Protein AF-A0A959Q935-F1 (afdb_monomer_lite)

Structure (mmCIF, N/CA/C/O backbone):
data_AF-A0A959Q935-F1
#
_entry.id   AF-A0A959Q935-F1
#
loop_
_atom_site.group_PDB
_atom_site.id
_atom_site.type_symbol
_atom_site.label_atom_id
_atom_site.label_alt_id
_atom_site.label_comp_id
_atom_site.label_asym_id
_atom_site.label_entity_id
_atom_site.label_seq_id
_atom_site.pdbx_PDB_ins_code
_atom_site.Cartn_x
_atom_site.Cartn_y
_atom_site.Cartn_z
_atom_site.occupancy
_atom_site.B_iso_or_equiv
_atom_site.auth_seq_id
_atom_site.auth_comp_id
_atom_site.auth_asym_id
_atom_site.auth_atom_id
_atom_site.pdbx_PDB_model_num
ATOM 1 N N . MET A 1 1 ? -13.113 -33.993 11.755 1.00 45.62 1 MET A N 1
ATOM 2 C CA . MET A 1 1 ? -12.001 -33.069 11.445 1.00 45.62 1 MET A CA 1
ATOM 3 C C . MET A 1 1 ? -11.464 -32.540 12.771 1.00 45.62 1 MET A C 1
ATOM 5 O O . MET A 1 1 ? -12.228 -31.947 13.521 1.00 45.62 1 MET A O 1
ATOM 9 N N . TRP A 1 2 ? -10.234 -32.900 13.146 1.00 47.00 2 TRP A N 1
ATOM 10 C CA . TRP A 1 2 ? -9.658 -32.574 14.458 1.00 47.00 2 TRP A CA 1
ATOM 11 C C . TRP A 1 2 ? -9.030 -31.175 14.434 1.00 47.00 2 TRP A C 1
ATOM 13 O O . TRP A 1 2 ? -8.106 -30.938 13.663 1.00 47.00 2 TRP A O 1
ATOM 23 N N . THR A 1 3 ? -9.496 -30.268 15.295 1.00 72.19 3 THR A N 1
ATOM 24 C CA . THR A 1 3 ? -8.926 -28.917 15.443 1.00 72.19 3 THR A CA 1
ATOM 25 C C . THR A 1 3 ? -8.313 -28.768 16.832 1.00 72.19 3 THR A C 1
ATOM 27 O O . THR A 1 3 ? -8.898 -29.226 17.813 1.00 72.19 3 THR A O 1
ATOM 30 N N . ARG A 1 4 ? -7.158 -28.091 16.933 1.00 70.50 4 ARG A N 1
ATOM 31 C CA . ARG A 1 4 ? -6.356 -27.909 18.167 1.00 70.50 4 ARG A CA 1
ATOM 32 C C . ARG A 1 4 ? -7.156 -27.524 19.424 1.00 70.50 4 ARG A C 1
ATOM 34 O O . ARG A 1 4 ? -6.797 -27.940 20.519 1.00 70.50 4 ARG A O 1
ATOM 41 N N . ARG A 1 5 ? -8.258 -26.781 19.278 1.00 69.38 5 ARG A N 1
ATOM 42 C CA . ARG A 1 5 ? -9.140 -26.376 20.390 1.00 69.38 5 ARG A CA 1
ATOM 43 C C . ARG A 1 5 ? -9.892 -27.551 21.037 1.00 69.38 5 ARG A C 1
ATOM 45 O O . ARG A 1 5 ? -10.106 -27.537 22.241 1.00 69.38 5 ARG A O 1
ATOM 52 N N . ASN A 1 6 ? -10.210 -28.593 20.270 1.00 66.00 6 ASN A N 1
ATOM 53 C CA . ASN A 1 6 ? -10.931 -29.779 20.754 1.00 66.00 6 ASN A CA 1
ATOM 54 C C . ASN A 1 6 ? -10.017 -30.824 21.418 1.00 66.00 6 ASN A C 1
ATOM 56 O O . ASN A 1 6 ? -10.511 -31.791 21.993 1.00 66.00 6 ASN A O 1
ATOM 60 N N . PHE A 1 7 ? -8.695 -30.652 21.320 1.00 68.81 7 PHE A N 1
ATOM 61 C CA . PHE A 1 7 ? -7.706 -31.545 21.927 1.00 68.81 7 PHE A CA 1
ATOM 62 C C . PHE A 1 7 ? -7.451 -31.187 23.398 1.00 68.81 7 PHE A C 1
ATOM 64 O O . PHE A 1 7 ? -7.478 -32.060 24.259 1.00 68.81 7 PHE A O 1
ATOM 71 N N . LEU A 1 8 ? -7.286 -29.894 23.701 1.00 66.38 8 LEU A N 1
ATOM 72 C CA . LEU A 1 8 ? -7.013 -29.425 25.065 1.00 66.38 8 LEU A CA 1
ATOM 73 C C . LEU A 1 8 ? -8.228 -29.548 25.996 1.00 66.38 8 LEU A C 1
ATOM 75 O O . LEU A 1 8 ? -8.064 -29.835 27.177 1.00 66.38 8 LEU A O 1
ATOM 79 N N . SER A 1 9 ? -9.450 -29.413 25.472 1.00 58.31 9 SER A N 1
ATOM 80 C CA . SER A 1 9 ? -10.678 -29.554 26.267 1.00 58.31 9 SER A CA 1
ATOM 81 C C . SER A 1 9 ? -10.974 -30.993 26.708 1.00 58.31 9 SER A C 1
ATOM 83 O O . SER A 1 9 ? -11.808 -31.201 27.585 1.00 58.31 9 SER A O 1
ATOM 85 N N . ARG A 1 10 ? -10.292 -31.994 26.134 1.00 55.88 10 ARG A N 1
ATOM 86 C CA . ARG A 1 10 ? -10.495 -33.420 26.441 1.00 55.88 10 ARG A CA 1
ATOM 87 C C . ARG A 1 10 ? -9.472 -34.012 27.415 1.00 55.88 10 ARG A C 1
ATOM 89 O O . ARG A 1 10 ? -9.630 -35.164 27.799 1.00 55.88 10 ARG A O 1
ATOM 96 N N . LEU A 1 11 ? -8.468 -33.245 27.846 1.00 58.97 11 LEU A N 1
ATOM 97 C CA . LEU A 1 11 ? -7.421 -33.711 28.769 1.00 58.97 11 LEU A CA 1
ATOM 98 C C . LEU A 1 11 ? -7.814 -33.668 30.263 1.00 58.97 11 LEU A C 1
ATOM 100 O O . LEU A 1 11 ? -7.015 -34.084 31.094 1.00 58.97 11 LEU A O 1
ATOM 104 N N . LEU A 1 12 ? -9.013 -33.187 30.625 1.00 54.75 12 LEU A N 1
ATOM 105 C CA . LEU A 1 12 ? -9.353 -32.850 32.021 1.00 54.75 12 LEU A CA 1
ATOM 106 C C . LEU A 1 12 ? -10.367 -33.720 32.804 1.00 54.75 12 LEU A C 1
ATOM 108 O O . LEU A 1 12 ? -10.601 -33.381 33.961 1.00 54.75 12 LEU A O 1
ATOM 112 N N . PRO A 1 13 ? -10.913 -34.858 32.331 1.00 49.53 13 PRO A N 1
ATOM 113 C CA . PRO A 1 13 ? -11.604 -35.777 33.240 1.00 49.53 13 PRO A CA 1
ATOM 114 C C . PRO A 1 13 ? -10.926 -37.150 33.233 1.00 49.53 13 PRO A C 1
ATOM 116 O O . PRO A 1 13 ? -11.338 -38.048 32.501 1.00 49.53 13 PRO A O 1
ATOM 119 N N . GLY A 1 14 ? -9.858 -37.322 34.018 1.00 52.62 14 GLY A N 1
ATOM 120 C CA . GLY A 1 14 ? -9.110 -38.580 33.978 1.00 52.62 14 GLY A CA 1
ATOM 121 C C . GLY A 1 14 ? -8.062 -38.832 35.057 1.00 52.62 14 GLY A C 1
ATOM 122 O O . GLY A 1 14 ? -7.083 -39.485 34.735 1.00 52.62 14 GLY A O 1
ATOM 123 N N . VAL A 1 15 ? -8.228 -38.368 36.304 1.00 49.03 15 VAL A N 1
ATOM 124 C CA . VAL A 1 15 ? -7.530 -38.960 37.468 1.00 49.03 15 VAL A CA 1
ATOM 125 C C . VAL A 1 15 ? -8.419 -38.837 38.712 1.00 49.03 15 VAL A C 1
ATOM 127 O O . VAL A 1 15 ? -8.389 -37.841 39.425 1.00 49.03 15 VAL A O 1
ATOM 130 N N . THR A 1 16 ? -9.221 -39.862 38.988 1.00 47.12 16 THR A N 1
ATOM 131 C CA . THR A 1 16 ? -9.750 -40.129 40.332 1.00 47.12 16 THR A CA 1
ATOM 132 C C . THR A 1 16 ? -9.066 -41.388 40.842 1.00 47.12 16 THR A C 1
ATOM 134 O O . THR A 1 16 ? -9.457 -42.476 40.435 1.00 47.12 16 THR A O 1
ATOM 137 N N . LEU A 1 17 ? -8.044 -41.255 41.693 1.00 42.34 17 LEU A N 1
ATOM 138 C CA . LEU A 1 17 ? -7.664 -42.268 42.683 1.00 42.34 17 LEU A CA 1
ATOM 139 C C . LEU A 1 17 ? -6.628 -41.686 43.665 1.00 42.34 17 LEU A C 1
ATOM 141 O O . LEU A 1 17 ? -5.563 -41.249 43.244 1.00 42.34 17 LEU A O 1
ATOM 145 N N . GLY A 1 18 ? -6.918 -41.771 44.967 1.00 36.16 18 GLY A N 1
ATOM 146 C CA . GLY A 1 18 ? -5.888 -41.898 46.006 1.00 36.16 18 GLY A CA 1
ATOM 147 C C . GLY A 1 18 ? -5.539 -40.640 46.803 1.00 36.16 18 GLY A C 1
ATOM 148 O O . GLY A 1 18 ? -4.879 -39.730 46.319 1.00 36.16 18 GLY A O 1
ATOM 149 N N . ALA A 1 19 ? -5.941 -40.641 48.072 1.00 43.59 19 ALA A N 1
ATOM 150 C CA . ALA A 1 19 ? -5.510 -39.704 49.098 1.00 43.59 19 ALA A CA 1
ATOM 151 C C . ALA A 1 19 ? -4.026 -39.873 49.491 1.00 43.59 19 ALA A C 1
ATOM 153 O O . ALA A 1 19 ? -3.496 -40.980 49.435 1.00 43.59 19 ALA A O 1
ATOM 154 N N . ALA A 1 20 ? -3.463 -38.775 50.017 1.00 38.91 20 ALA A N 1
ATOM 155 C CA . ALA A 1 20 ? -2.457 -38.663 51.088 1.00 38.91 20 ALA A CA 1
ATOM 156 C C . ALA A 1 20 ? -1.158 -37.916 50.720 1.00 38.91 20 ALA A C 1
ATOM 158 O O . ALA A 1 20 ? -0.369 -38.355 49.896 1.00 38.91 20 ALA A O 1
ATOM 159 N N . ALA A 1 21 ? -0.969 -36.806 51.449 1.00 44.06 21 ALA A N 1
ATOM 160 C CA . ALA A 1 21 ? 0.274 -36.175 51.899 1.00 44.06 21 ALA A CA 1
ATOM 161 C C . ALA A 1 21 ? 1.436 -35.996 50.902 1.00 44.06 21 ALA A C 1
ATOM 163 O O . ALA A 1 21 ? 2.112 -36.944 50.528 1.00 44.06 21 ALA A O 1
ATOM 164 N N . SER A 1 22 ? 1.818 -34.740 50.656 1.00 34.81 22 SER A N 1
ATOM 165 C CA . SER A 1 22 ? 3.034 -34.154 51.247 1.00 34.81 22 SER A CA 1
ATOM 166 C C . SER A 1 22 ? 3.382 -32.834 50.552 1.00 34.81 22 SER A C 1
ATOM 168 O O . SER A 1 22 ? 3.469 -32.755 49.332 1.00 34.81 22 SER A O 1
ATOM 170 N N . SER A 1 23 ? 3.566 -31.802 51.371 1.00 44.03 23 SER A N 1
ATOM 171 C CA . SER A 1 23 ? 4.565 -30.738 51.252 1.00 44.03 23 SER A CA 1
ATOM 172 C C . SER A 1 23 ? 5.231 -30.512 49.890 1.00 44.03 23 SER A C 1
ATOM 174 O O . SER A 1 23 ? 6.098 -31.289 49.495 1.00 44.03 23 SER A O 1
ATOM 176 N N . LYS A 1 24 ? 4.945 -29.359 49.270 1.00 34.25 24 LYS A N 1
ATOM 177 C CA . LYS A 1 24 ? 5.898 -28.444 48.600 1.00 34.25 24 LYS A CA 1
ATOM 178 C C . LYS A 1 24 ? 5.090 -27.327 47.920 1.00 34.25 24 LYS A C 1
ATOM 180 O O . 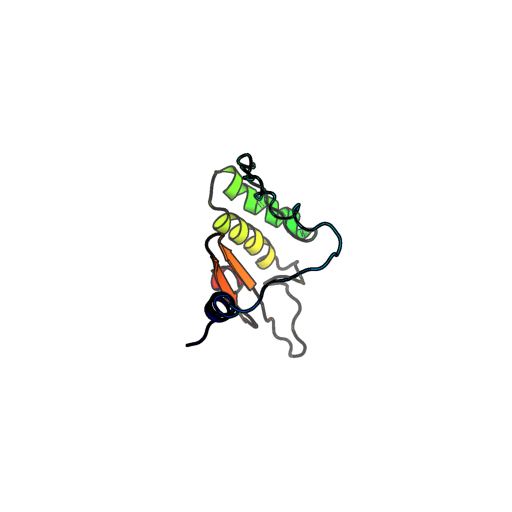LYS A 1 24 ? 4.164 -27.594 47.175 1.00 34.25 24 LYS A O 1
ATOM 185 N N . LEU A 1 25 ? 5.258 -26.081 48.350 1.00 38.25 25 LEU A N 1
ATOM 186 C CA . LEU A 1 25 ? 6.305 -25.170 47.877 1.00 38.25 25 LEU A CA 1
ATOM 187 C C . LEU A 1 25 ? 5.789 -24.344 46.684 1.00 38.25 25 LEU A C 1
ATOM 189 O O . LEU A 1 25 ? 5.724 -24.825 45.563 1.00 38.25 25 LEU A O 1
ATOM 193 N N . LEU A 1 26 ? 5.530 -23.073 47.001 1.00 40.41 26 LEU A N 1
ATOM 194 C CA . LEU A 1 26 ? 5.609 -21.886 46.146 1.00 40.41 26 LEU A CA 1
ATOM 195 C C . LEU A 1 26 ? 4.498 -21.637 45.108 1.00 40.41 26 LEU A C 1
ATOM 197 O O . LEU A 1 26 ? 4.420 -22.253 44.054 1.00 40.41 26 LEU A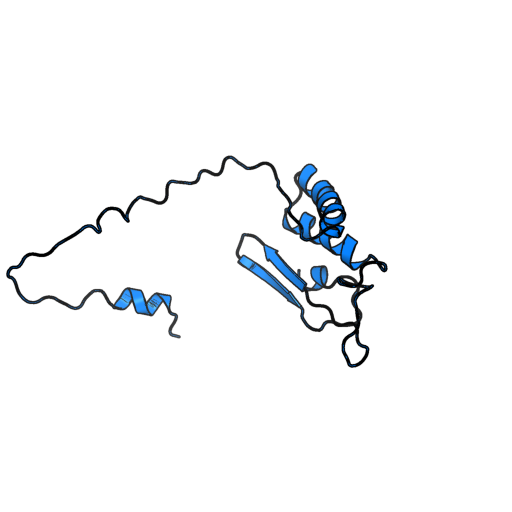 O 1
ATOM 201 N N . LEU A 1 27 ? 3.758 -20.561 45.406 1.00 46.72 27 LEU A N 1
ATOM 202 C CA . LEU A 1 27 ? 3.577 -19.403 44.522 1.00 46.72 27 LEU A CA 1
ATOM 203 C C . LEU A 1 27 ? 3.091 -19.709 43.103 1.00 46.72 27 LEU A C 1
ATOM 205 O O . LEU A 1 27 ? 3.862 -19.567 42.165 1.00 46.72 27 LEU A O 1
ATOM 209 N N . PHE A 1 28 ? 1.806 -20.007 42.917 1.00 43.56 28 PHE A N 1
ATOM 210 C CA . PHE A 1 28 ? 1.192 -19.865 41.589 1.00 43.56 28 PHE A CA 1
ATOM 211 C C . PHE A 1 28 ? -0.303 -19.513 41.637 1.00 43.56 28 PHE A C 1
ATOM 213 O O . PHE A 1 28 ? -1.068 -19.944 40.786 1.00 43.56 28 PHE A O 1
ATOM 220 N N . ASP A 1 29 ? -0.723 -18.689 42.604 1.00 42.50 29 ASP A N 1
ATOM 221 C CA . ASP A 1 29 ? -2.111 -18.187 42.677 1.00 42.50 29 ASP A CA 1
ATOM 222 C C . ASP A 1 29 ? -2.230 -16.667 42.453 1.00 42.50 29 ASP A C 1
ATOM 224 O O . ASP A 1 29 ? -3.146 -16.003 42.922 1.00 42.50 29 ASP A O 1
ATOM 228 N N . SER A 1 30 ? -1.278 -16.074 41.726 1.00 42.03 30 SER A N 1
ATOM 229 C CA . SER A 1 30 ? -1.329 -14.656 41.332 1.00 42.03 30 SER A CA 1
ATOM 230 C C . SER A 1 30 ? -1.533 -14.433 39.829 1.00 42.03 30 SER A C 1
ATOM 232 O O . SER A 1 30 ? -1.571 -13.285 39.384 1.00 42.03 30 SER A O 1
ATOM 234 N N . CYS A 1 31 ? -1.721 -15.495 39.038 1.00 42.38 31 CYS A N 1
ATOM 235 C CA . CYS A 1 31 ? -1.901 -15.380 37.585 1.00 42.38 31 CYS A CA 1
ATOM 236 C C . CYS A 1 31 ? -3.362 -15.340 37.114 1.00 42.38 31 CYS A C 1
ATOM 238 O O . CYS A 1 31 ? -3.593 -15.056 35.944 1.00 42.38 31 CYS A O 1
ATOM 240 N N . LEU A 1 32 ? -4.348 -15.523 37.997 1.00 50.28 32 LEU A N 1
ATOM 241 C CA . LEU A 1 32 ? -5.751 -15.195 37.708 1.00 50.28 32 LEU A CA 1
ATOM 242 C C . LEU A 1 32 ? -6.098 -13.792 38.216 1.00 50.28 32 LEU A C 1
ATOM 244 O O . LEU A 1 32 ? -7.140 -13.575 38.829 1.00 50.28 32 LEU A O 1
ATOM 248 N N . ARG A 1 33 ? -5.240 -12.802 37.928 1.00 42.06 33 ARG A N 1
ATOM 249 C CA . ARG A 1 33 ? -5.768 -11.440 37.823 1.00 42.06 33 ARG A CA 1
ATOM 250 C C . ARG A 1 33 ? -6.703 -11.455 36.617 1.00 42.06 33 ARG A C 1
ATOM 252 O O . ARG A 1 33 ? -6.213 -11.756 35.523 1.00 42.06 33 ARG A O 1
ATOM 259 N N . PRO A 1 34 ? -8.009 -11.173 36.773 1.00 45.91 34 PRO A N 1
ATOM 260 C CA . PRO A 1 34 ? -8.834 -10.899 35.612 1.00 45.91 34 PRO A CA 1
ATOM 261 C C . PRO A 1 34 ? -8.103 -9.807 34.839 1.00 45.91 34 PRO A C 1
ATOM 263 O O . PRO A 1 34 ? -7.654 -8.817 35.425 1.00 45.91 34 PRO A O 1
ATOM 266 N N . LYS A 1 35 ? -7.854 -10.071 33.552 1.00 48.41 35 LYS A N 1
ATOM 267 C CA . LYS A 1 35 ? -7.327 -9.088 32.614 1.00 48.41 35 LYS A CA 1
ATOM 268 C C . LYS A 1 35 ? -8.253 -7.896 32.776 1.00 48.41 35 LYS A C 1
ATOM 270 O O . LYS A 1 35 ? -9.413 -8.017 32.403 1.00 48.41 35 LYS A O 1
ATOM 275 N N . GLY A 1 36 ? -7.766 -6.857 33.461 1.00 42.09 36 GLY A N 1
ATOM 276 C CA . GLY A 1 36 ? -8.553 -5.668 33.739 1.00 42.09 36 GLY A CA 1
ATOM 277 C C . GLY A 1 36 ? -9.217 -5.277 32.440 1.00 42.09 36 GLY A C 1
ATOM 278 O O . GLY A 1 36 ? -8.557 -5.324 31.394 1.00 42.09 36 GLY A O 1
ATOM 279 N N . ASP A 1 37 ? -10.515 -5.024 32.513 1.00 45.66 37 ASP A N 1
ATOM 280 C CA . ASP A 1 37 ? -11.272 -4.488 31.405 1.00 45.66 37 ASP A CA 1
ATOM 281 C C . ASP A 1 37 ? -10.499 -3.254 30.946 1.00 45.66 37 ASP A C 1
ATOM 283 O O . ASP A 1 37 ? -10.485 -2.213 31.601 1.00 45.66 37 ASP A O 1
ATOM 287 N N . LEU A 1 38 ? -9.729 -3.419 29.869 1.00 53.44 38 LEU A N 1
ATOM 288 C CA . LEU A 1 38 ? -9.175 -2.307 29.132 1.00 53.44 38 LEU A CA 1
ATOM 289 C C . LEU A 1 38 ? -10.398 -1.719 28.447 1.00 53.44 38 LEU A C 1
ATOM 291 O O . LEU A 1 38 ? -10.646 -1.981 27.272 1.00 53.44 38 LEU A O 1
ATOM 295 N N . GLU A 1 39 ? -11.194 -0.973 29.208 1.00 50.06 39 GLU A N 1
ATOM 296 C CA . GLU A 1 39 ? -11.943 0.127 28.646 1.00 50.06 39 GLU A CA 1
ATOM 297 C C . GLU A 1 39 ? -10.878 1.006 28.002 1.00 50.06 39 GLU A C 1
ATOM 299 O O . GLU A 1 39 ? -10.197 1.800 28.653 1.00 50.06 39 GLU A O 1
ATOM 304 N N . SER A 1 40 ? -10.617 0.755 26.717 1.00 52.44 40 SER A N 1
ATOM 305 C CA . SER A 1 40 ? -9.870 1.705 25.932 1.00 52.44 40 SER A CA 1
ATOM 306 C C . SER A 1 40 ? -10.739 2.949 25.953 1.00 52.44 40 SER A C 1
ATOM 308 O O . SER A 1 40 ? -11.792 2.964 25.309 1.00 52.44 40 SER A O 1
ATOM 310 N N . GLU A 1 41 ? -10.318 3.967 26.706 1.00 59.84 41 GLU A N 1
ATOM 311 C CA . GLU A 1 41 ? -10.607 5.361 26.375 1.00 59.84 41 GLU A CA 1
ATOM 312 C C . GLU A 1 41 ? -10.680 5.422 24.857 1.00 59.84 41 GLU A C 1
ATOM 314 O O . GLU A 1 41 ? -9.710 4.992 24.224 1.00 59.84 41 GLU A O 1
ATOM 319 N N . VAL A 1 42 ? -11.840 5.787 24.290 1.00 61.75 42 VAL A N 1
ATOM 320 C CA . VAL A 1 42 ? -12.055 5.764 22.838 1.00 61.75 42 VAL A CA 1
ATOM 321 C C . VAL A 1 42 ? -10.966 6.633 22.240 1.00 61.75 42 VAL A C 1
ATOM 323 O O . VAL A 1 42 ? -11.032 7.863 22.250 1.00 61.75 42 VAL A O 1
ATOM 326 N N . GLY A 1 43 ? -9.893 5.963 21.832 1.00 67.38 43 GLY A N 1
ATOM 327 C CA . GLY A 1 43 ? -8.669 6.618 21.456 1.00 67.38 43 GLY A CA 1
ATOM 328 C C . GLY A 1 43 ? -9.013 7.433 20.237 1.00 67.38 43 GLY A C 1
ATOM 329 O O . GLY A 1 43 ? -9.676 6.936 19.323 1.00 67.38 43 GLY A O 1
ATOM 330 N N . LYS A 1 44 ? -8.582 8.694 20.224 1.00 81.75 44 LYS A N 1
ATOM 331 C CA . LYS A 1 44 ? -8.595 9.488 18.995 1.00 81.75 44 LYS A CA 1
ATOM 332 C C . LYS A 1 44 ? -8.042 8.607 17.868 1.00 81.75 44 LYS A C 1
ATOM 334 O O . LYS A 1 44 ? -7.122 7.831 18.140 1.00 81.75 44 LYS A O 1
ATOM 339 N N . PRO A 1 45 ? -8.579 8.681 16.640 1.00 91.06 45 PRO A N 1
ATOM 340 C CA . PRO A 1 45 ? -8.027 7.899 15.546 1.00 91.06 45 PRO A CA 1
ATOM 341 C C . PRO A 1 45 ? -6.522 8.170 15.453 1.00 91.06 45 PRO A C 1
ATOM 343 O O . PRO A 1 45 ? -6.079 9.311 15.587 1.00 91.06 45 PRO A O 1
ATOM 346 N N . VAL A 1 46 ? -5.738 7.111 15.277 1.00 93.62 46 VAL A N 1
ATOM 347 C CA . VAL A 1 46 ? -4.286 7.180 15.097 1.00 93.62 46 VAL A CA 1
ATOM 348 C C . VAL A 1 46 ? -3.944 6.362 13.865 1.00 93.62 46 VAL A C 1
ATOM 350 O O . VAL A 1 46 ? -4.433 5.247 13.699 1.00 93.62 46 VAL A O 1
ATOM 353 N N . VAL A 1 47 ? -3.086 6.917 13.016 1.00 95.56 47 VAL A N 1
ATOM 354 C CA . VAL A 1 47 ? -2.477 6.213 11.892 1.00 95.56 47 VAL A CA 1
ATOM 355 C C . VAL A 1 47 ? -0.968 6.201 12.082 1.00 95.56 47 VAL A C 1
ATOM 357 O O . VAL A 1 47 ? -0.375 7.199 12.492 1.00 95.56 47 VAL A O 1
ATOM 360 N N . LEU A 1 48 ? -0.358 5.052 11.816 1.00 96.25 48 LEU A N 1
ATOM 361 C CA . LEU A 1 48 ? 1.083 4.855 11.844 1.00 96.25 48 LEU A CA 1
ATOM 362 C C . LEU A 1 48 ? 1.491 4.235 10.512 1.00 96.25 48 LEU A C 1
ATOM 364 O O . LEU A 1 48 ? 0.819 3.331 10.018 1.00 96.25 48 LEU A O 1
ATOM 368 N N . ALA A 1 49 ? 2.603 4.698 9.958 1.00 96.44 49 ALA A N 1
ATOM 369 C CA . ALA A 1 49 ? 3.182 4.157 8.741 1.00 96.44 49 ALA A CA 1
ATOM 370 C C . ALA A 1 49 ? 4.697 4.023 8.894 1.00 96.44 49 ALA A C 1
ATOM 372 O O . ALA A 1 49 ? 5.332 4.706 9.699 1.00 96.44 49 ALA A O 1
ATOM 373 N N . THR A 1 50 ? 5.278 3.120 8.116 1.00 96.19 50 THR A N 1
ATOM 374 C CA . THR A 1 50 ? 6.717 2.860 8.128 1.00 96.19 50 THR A CA 1
ATOM 375 C C . THR A 1 50 ? 7.473 3.838 7.231 1.00 96.19 50 THR A C 1
ATOM 377 O O . THR A 1 50 ? 6.989 4.191 6.156 1.00 96.19 50 THR A O 1
ATOM 380 N N . TRP A 1 51 ? 8.708 4.167 7.628 1.00 96.12 51 TRP A N 1
ATOM 381 C CA . TRP A 1 51 ? 9.671 4.971 6.860 1.00 96.12 51 TRP A CA 1
ATOM 382 C C . TRP A 1 51 ? 9.244 6.423 6.592 1.00 96.12 51 TRP A C 1
ATOM 384 O O . TRP A 1 51 ? 8.243 6.914 7.106 1.00 96.12 51 TRP A O 1
ATOM 394 N N . ARG A 1 52 ? 10.056 7.142 5.803 1.00 94.06 52 ARG A N 1
ATOM 395 C CA . ARG A 1 52 ? 9.858 8.567 5.490 1.00 94.06 52 ARG A CA 1
ATOM 396 C C . ARG A 1 52 ? 8.643 8.810 4.593 1.00 94.06 52 ARG A C 1
ATOM 398 O O . ARG A 1 52 ? 7.852 9.692 4.902 1.00 94.06 52 ARG A O 1
ATOM 405 N N . HIS A 1 53 ? 8.472 8.021 3.530 1.00 90.56 53 HIS A N 1
ATOM 406 C CA . HIS A 1 53 ? 7.301 8.104 2.641 1.00 90.56 53 HIS A CA 1
ATOM 407 C C . HIS A 1 53 ? 5.991 7.742 3.371 1.00 90.56 53 HIS A C 1
ATOM 409 O O . HIS A 1 53 ? 4.902 8.107 2.938 1.00 90.56 53 HIS A O 1
ATOM 415 N N . GLY A 1 54 ? 6.086 7.087 4.536 1.00 94.00 54 GLY A N 1
ATOM 416 C CA . GLY A 1 54 ? 4.962 6.877 5.442 1.00 94.00 54 GLY A CA 1
ATOM 417 C C . GLY A 1 54 ? 4.353 8.174 5.982 1.00 94.00 54 GLY A C 1
ATOM 418 O O . GLY A 1 54 ? 3.188 8.166 6.372 1.00 94.00 54 GLY A O 1
ATOM 419 N N . PHE A 1 55 ? 5.083 9.295 5.983 1.00 95.62 55 PHE A N 1
ATOM 420 C CA . PHE A 1 55 ? 4.536 10.587 6.400 1.00 95.62 55 PHE A CA 1
ATOM 421 C C . PHE A 1 55 ? 3.437 11.068 5.442 1.00 95.62 55 PHE A C 1
ATOM 423 O O . PHE A 1 55 ? 2.336 11.387 5.887 1.00 95.62 55 PHE A O 1
ATOM 430 N N . GLU A 1 56 ? 3.698 11.030 4.133 1.00 95.38 56 GLU A N 1
ATOM 431 C CA . GLU A 1 56 ? 2.724 11.404 3.097 1.00 95.38 56 GLU A CA 1
ATOM 432 C C . GLU A 1 56 ? 1.539 10.430 3.071 1.00 95.38 56 GLU A C 1
ATOM 434 O O . GLU A 1 56 ? 0.382 10.854 3.038 1.00 95.38 56 GLU A O 1
ATOM 439 N N . ALA A 1 57 ? 1.807 9.126 3.210 1.00 96.69 57 ALA A N 1
ATOM 440 C CA . ALA A 1 57 ? 0.764 8.109 3.349 1.00 96.69 57 ALA A CA 1
ATOM 441 C C . ALA A 1 57 ? -0.139 8.367 4.569 1.00 96.69 57 ALA A C 1
ATOM 443 O O . ALA A 1 57 ? -1.364 8.286 4.476 1.00 96.69 57 ALA A O 1
ATOM 444 N N . SER A 1 58 ? 0.459 8.712 5.714 1.00 97.12 58 SER A N 1
ATOM 445 C CA . SER A 1 58 ? -0.270 9.007 6.954 1.00 97.12 58 SER A CA 1
ATOM 446 C C . SER A 1 58 ? -1.091 10.285 6.833 1.00 97.12 58 SER A C 1
ATOM 448 O O . SER A 1 58 ? -2.225 10.321 7.302 1.00 97.12 58 SER A O 1
ATOM 450 N N . GLN A 1 59 ? -0.558 11.318 6.174 1.00 96.88 59 GLN A N 1
ATOM 451 C CA . GLN A 1 59 ? -1.294 12.550 5.900 1.00 96.88 59 GLN A CA 1
ATOM 452 C C . GLN A 1 59 ? -2.529 12.263 5.041 1.00 96.88 59 GLN A C 1
ATOM 454 O O . GLN A 1 59 ? -3.624 12.719 5.372 1.00 96.88 59 GLN A O 1
ATOM 459 N N . LYS A 1 60 ? -2.378 11.440 3.998 1.00 97.31 60 LYS A N 1
ATOM 460 C CA . LYS A 1 60 ? -3.491 11.046 3.132 1.00 97.31 60 LYS A CA 1
ATOM 461 C C . LYS A 1 60 ? -4.532 10.197 3.865 1.00 97.31 60 LYS A C 1
ATOM 463 O O . LYS A 1 60 ? -5.730 10.435 3.733 1.00 97.31 60 LYS A O 1
ATOM 468 N N . ALA A 1 61 ? -4.090 9.254 4.692 1.00 97.31 61 ALA A N 1
ATOM 469 C CA . ALA A 1 61 ? -4.975 8.472 5.551 1.00 97.31 61 ALA A CA 1
ATOM 470 C C . ALA A 1 61 ? -5.733 9.359 6.559 1.00 97.31 61 ALA A C 1
ATOM 472 O O . ALA A 1 61 ? -6.914 9.129 6.838 1.00 97.31 61 ALA A O 1
ATOM 473 N N . TRP A 1 62 ? -5.084 10.410 7.074 1.00 96.75 62 TRP A N 1
ATOM 474 C CA . TRP A 1 62 ? -5.687 11.353 8.013 1.00 96.75 62 TRP A CA 1
ATOM 475 C C . TRP A 1 62 ? -6.838 12.156 7.408 1.00 96.75 62 TRP A C 1
ATOM 477 O O . TRP A 1 62 ? -7.785 12.467 8.122 1.00 96.75 62 TRP A O 1
ATOM 487 N N . GLU A 1 63 ? -6.820 12.441 6.103 1.00 96.19 63 GLU A N 1
ATOM 488 C CA . GLU A 1 63 ? -7.961 13.075 5.425 1.00 96.19 63 GLU A CA 1
ATOM 489 C C . GLU A 1 63 ? -9.244 12.249 5.591 1.00 96.19 63 GLU A C 1
ATOM 491 O O . GLU A 1 63 ? -10.317 12.811 5.791 1.00 96.19 63 GLU A O 1
ATOM 496 N N . THR A 1 64 ? -9.124 10.918 5.573 1.00 95.50 64 THR A N 1
ATOM 497 C CA . THR A 1 64 ? -10.257 10.000 5.752 1.00 95.50 64 THR A CA 1
ATOM 498 C C . THR A 1 64 ? -10.614 9.841 7.231 1.00 95.50 64 THR A C 1
ATOM 500 O O . THR A 1 64 ? -11.776 9.980 7.612 1.00 95.50 64 THR A O 1
ATOM 503 N N . LEU A 1 65 ? -9.621 9.596 8.096 1.00 94.75 65 LEU A N 1
ATOM 504 C CA . LEU A 1 65 ? -9.853 9.402 9.535 1.00 94.75 65 LEU A CA 1
ATOM 505 C C . LEU A 1 65 ? -10.360 10.665 10.236 1.00 94.75 65 LEU A C 1
ATOM 507 O O . LEU A 1 65 ? -11.235 10.583 11.094 1.00 94.75 65 LEU A O 1
ATOM 511 N N . GLY A 1 66 ? -9.840 11.834 9.863 1.00 91.44 66 GLY A N 1
ATOM 512 C CA . GLY A 1 66 ? -10.228 13.126 10.428 1.00 91.44 66 GLY A CA 1
ATOM 513 C C . GLY A 1 66 ? -11.677 13.508 10.121 1.00 91.44 66 GLY A C 1
ATOM 514 O O . GLY A 1 66 ? -12.273 14.283 10.863 1.00 91.44 66 GLY A O 1
ATOM 515 N N . GLN A 1 67 ? -12.260 12.927 9.071 1.00 93.56 67 GLN A N 1
ATOM 516 C CA . GLN A 1 67 ? -13.674 13.074 8.714 1.00 93.56 67 GLN A CA 1
ATOM 517 C C . GLN A 1 67 ? -14.570 12.006 9.365 1.00 93.56 67 GLN A C 1
ATOM 519 O O . GLN A 1 67 ? -15.772 11.979 9.113 1.00 93.56 67 GLN A O 1
ATOM 524 N N . GLY A 1 68 ? -14.011 11.118 10.195 1.00 91.81 68 GLY A N 1
ATOM 525 C CA . GLY A 1 68 ? -14.742 9.991 10.782 1.00 91.81 68 GLY A CA 1
ATOM 526 C C . GLY A 1 68 ? -14.964 8.823 9.814 1.00 91.81 68 GLY A C 1
ATOM 527 O O . GLY A 1 68 ? -15.863 8.014 10.034 1.00 91.81 68 GLY A O 1
ATOM 528 N N . GLY A 1 69 ? -14.174 8.735 8.738 1.00 93.50 69 GLY A N 1
ATOM 529 C CA . GLY A 1 69 ? -14.204 7.616 7.798 1.00 93.50 69 GLY A CA 1
ATOM 530 C C . GLY A 1 69 ? -13.683 6.307 8.400 1.00 93.50 69 GLY A C 1
ATOM 531 O O . GLY A 1 69 ? -13.152 6.264 9.513 1.00 93.50 69 GLY A O 1
ATOM 532 N N . GLN A 1 70 ? -13.823 5.207 7.655 1.00 93.94 70 GLN A N 1
ATOM 533 C CA . GLN A 1 70 ? -13.388 3.896 8.135 1.00 93.94 70 GLN A CA 1
ATOM 534 C C . GLN A 1 70 ? -11.861 3.765 8.097 1.00 93.94 70 GLN A C 1
ATOM 536 O O . GLN A 1 70 ? -11.202 4.208 7.156 1.00 93.94 70 GLN A O 1
ATOM 541 N N . ALA A 1 71 ? -11.298 3.069 9.088 1.00 94.88 71 ALA A N 1
ATOM 542 C CA . ALA A 1 71 ? -9.859 2.810 9.148 1.00 94.88 71 ALA A CA 1
ATOM 543 C C . ALA A 1 71 ? -9.342 2.034 7.926 1.00 94.88 71 ALA A C 1
ATOM 545 O O . ALA A 1 71 ? -8.240 2.305 7.459 1.00 94.88 71 ALA A O 1
ATOM 546 N N . LEU A 1 72 ? -10.149 1.112 7.387 1.00 96.31 72 LEU A N 1
ATOM 547 C CA . LEU A 1 72 ? -9.793 0.320 6.208 1.00 96.31 72 LEU A CA 1
ATOM 548 C C . LEU A 1 72 ? -9.651 1.195 4.950 1.00 96.31 72 LEU A C 1
ATOM 550 O O . LEU A 1 72 ? -8.699 1.028 4.193 1.00 96.31 72 LEU A O 1
ATOM 554 N N . ASP A 1 73 ? -10.549 2.168 4.771 1.00 96.62 73 ASP A N 1
ATOM 555 C CA . ASP A 1 73 ? -10.474 3.130 3.667 1.00 96.62 73 ASP A CA 1
ATOM 556 C C . ASP A 1 73 ? -9.255 4.042 3.818 1.00 96.62 73 ASP A C 1
ATOM 558 O O . ASP A 1 73 ? -8.533 4.289 2.855 1.00 96.62 73 ASP A O 1
ATOM 562 N N . ALA A 1 74 ? -8.986 4.501 5.042 1.00 97.06 74 ALA A N 1
ATOM 563 C CA . ALA A 1 74 ? -7.864 5.384 5.319 1.00 97.06 74 ALA A CA 1
ATOM 564 C C . ALA A 1 74 ? -6.509 4.746 4.981 1.00 97.06 74 ALA A C 1
ATOM 566 O O . ALA A 1 74 ? -5.682 5.380 4.324 1.00 97.06 74 ALA A O 1
ATOM 567 N N . VAL A 1 75 ? -6.280 3.496 5.403 1.00 97.25 75 VAL A N 1
ATOM 568 C CA . VAL A 1 75 ? -5.018 2.800 5.106 1.00 97.25 75 VAL A CA 1
ATOM 569 C C . VAL A 1 75 ? -4.874 2.501 3.616 1.00 97.25 75 VAL A C 1
ATOM 571 O O . VAL A 1 75 ? -3.780 2.664 3.081 1.00 97.25 75 VAL A O 1
ATOM 574 N N . GLU A 1 76 ? -5.963 2.144 2.926 1.00 97.81 76 GLU A N 1
ATOM 575 C CA . GLU A 1 76 ? -5.929 1.913 1.481 1.00 97.81 76 GLU A CA 1
ATOM 576 C C . GLU A 1 76 ? -5.550 3.197 0.730 1.00 97.81 76 GLU A C 1
ATOM 578 O O . GLU A 1 76 ? -4.617 3.191 -0.072 1.00 97.81 76 GLU A O 1
ATOM 583 N N . GLN A 1 77 ? -6.215 4.321 1.018 1.00 97.12 77 GLN A N 1
ATOM 584 C CA . GLN A 1 77 ? -5.920 5.599 0.362 1.00 97.12 77 GLN A CA 1
ATOM 585 C C . GLN A 1 77 ? -4.494 6.087 0.648 1.0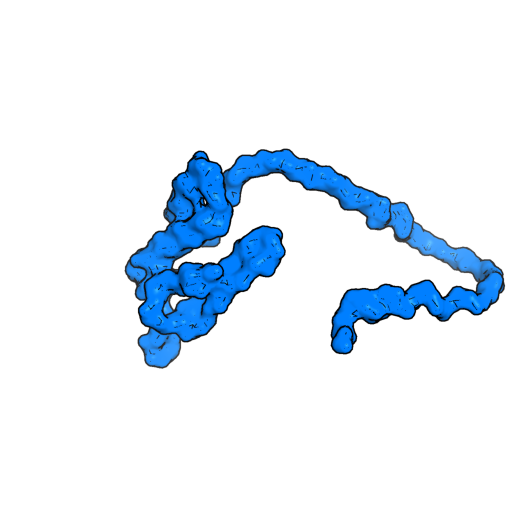0 97.12 77 GLN A C 1
ATOM 587 O O . GLN A 1 77 ? -3.840 6.624 -0.247 1.00 97.12 77 GLN A O 1
ATOM 592 N N . GLY A 1 78 ? -3.998 5.878 1.871 1.00 96.88 78 GLY A N 1
ATOM 593 C CA . GLY A 1 78 ? -2.631 6.229 2.249 1.00 96.88 78 GLY A CA 1
ATOM 594 C C . GLY A 1 78 ? -1.574 5.437 1.479 1.00 96.88 78 GLY A C 1
ATOM 595 O O . GLY A 1 78 ? -0.638 6.024 0.940 1.00 96.88 78 GLY A O 1
ATOM 596 N N . VAL A 1 79 ? -1.728 4.113 1.388 1.00 97.06 79 VAL A N 1
ATOM 597 C CA . VAL A 1 79 ? -0.760 3.244 0.697 1.00 97.06 79 VAL A CA 1
ATOM 598 C C . VAL A 1 79 ? -0.805 3.447 -0.818 1.00 97.06 79 VAL A C 1
ATOM 600 O O . VAL A 1 79 ? 0.252 3.531 -1.442 1.00 97.06 79 VAL A O 1
ATOM 603 N N . ARG A 1 80 ? -1.996 3.631 -1.406 1.00 97.62 80 ARG A N 1
ATOM 604 C CA . ARG A 1 80 ? -2.160 3.890 -2.848 1.00 97.62 80 ARG A CA 1
ATOM 605 C C . ARG A 1 80 ? -1.375 5.107 -3.335 1.00 97.62 80 ARG A C 1
ATOM 607 O O . ARG A 1 80 ? -0.906 5.105 -4.469 1.00 97.62 80 ARG A O 1
ATOM 614 N N . LEU A 1 81 ? -1.230 6.136 -2.496 1.00 96.81 81 LEU A N 1
ATOM 615 C CA . LEU A 1 81 ? -0.430 7.316 -2.827 1.00 96.81 81 LEU A CA 1
ATOM 616 C C . LEU A 1 81 ? 1.036 6.944 -3.072 1.00 96.81 81 LEU A C 1
ATOM 618 O O . LEU A 1 81 ? 1.615 7.375 -4.062 1.00 96.81 81 LEU A O 1
ATOM 622 N N . VAL A 1 82 ? 1.607 6.109 -2.202 1.00 96.19 82 VAL A N 1
ATOM 623 C CA . VAL A 1 82 ? 3.004 5.667 -2.314 1.00 96.19 82 VAL A CA 1
ATOM 624 C C . VAL A 1 82 ? 3.170 4.657 -3.449 1.00 96.19 82 VAL A C 1
ATOM 626 O O . VAL A 1 82 ? 4.170 4.696 -4.155 1.00 96.19 82 VAL A O 1
ATOM 629 N N . GLU A 1 83 ? 2.188 3.780 -3.670 1.00 97.12 83 GLU A N 1
ATOM 630 C CA . GLU A 1 83 ? 2.214 2.834 -4.792 1.00 97.12 83 GLU A CA 1
ATOM 631 C C . GLU A 1 83 ? 2.201 3.525 -6.164 1.00 97.12 83 GLU A C 1
ATOM 633 O O . GLU A 1 83 ? 2.781 3.007 -7.116 1.00 97.12 83 GLU A O 1
ATOM 638 N N . ALA A 1 84 ? 1.535 4.677 -6.280 1.00 96.69 84 ALA A N 1
ATOM 639 C CA . ALA A 1 84 ? 1.475 5.452 -7.518 1.00 96.69 84 ALA A CA 1
ATOM 640 C C . ALA A 1 84 ? 2.701 6.349 -7.745 1.00 96.69 84 ALA A C 1
ATOM 642 O O . ALA A 1 84 ? 2.840 6.899 -8.838 1.00 96.69 84 ALA A O 1
ATOM 643 N N . ASP A 1 85 ? 3.571 6.524 -6.747 1.00 95.38 85 ASP A N 1
ATOM 644 C CA . ASP A 1 85 ? 4.738 7.392 -6.867 1.00 95.38 85 ASP A CA 1
ATOM 645 C C . ASP A 1 85 ? 5.848 6.713 -7.698 1.00 95.38 85 ASP A C 1
ATOM 647 O O . ASP A 1 85 ? 6.447 5.733 -7.247 1.00 95.38 85 ASP A O 1
ATOM 651 N N . PRO A 1 86 ? 6.191 7.230 -8.896 1.00 94.25 86 PRO A N 1
ATOM 652 C CA . PRO A 1 86 ? 7.281 6.682 -9.703 1.00 94.25 86 PRO A CA 1
ATOM 653 C C . PRO A 1 86 ? 8.666 6.897 -9.078 1.00 94.25 86 PRO A C 1
ATOM 655 O O . PRO A 1 86 ? 9.627 6.261 -9.506 1.00 94.25 86 PRO A O 1
ATOM 658 N N . SER A 1 87 ? 8.799 7.808 -8.108 1.00 93.50 87 SER A N 1
ATOM 659 C CA . SER A 1 87 ? 10.060 8.059 -7.408 1.00 93.50 87 SER A CA 1
ATOM 660 C C . SER A 1 87 ? 10.348 7.016 -6.320 1.00 93.50 87 SER A C 1
ATOM 662 O O . SER A 1 87 ? 11.506 6.805 -5.945 1.00 93.50 87 SER A O 1
ATOM 664 N N . SER A 1 88 ? 9.309 6.319 -5.850 1.00 90.75 88 SER A N 1
ATOM 665 C CA . SER A 1 88 ? 9.403 5.258 -4.853 1.00 90.75 88 SER A CA 1
ATOM 666 C C . SER A 1 88 ? 9.946 3.971 -5.473 1.00 90.75 88 SER A C 1
ATOM 668 O O . SER A 1 88 ? 9.268 3.292 -6.237 1.00 90.75 88 SER A O 1
ATOM 670 N N . GLN A 1 89 ? 11.168 3.593 -5.093 1.00 93.38 89 GLN A N 1
ATOM 671 C CA . GLN A 1 89 ? 11.838 2.397 -5.624 1.00 93.38 89 GLN A CA 1
ATOM 672 C C . GLN A 1 89 ? 11.516 1.100 -4.869 1.00 93.38 89 GLN A C 1
ATOM 674 O O . GLN A 1 89 ? 11.939 0.018 -5.273 1.00 93.38 89 GLN A O 1
ATOM 679 N N . THR A 1 90 ? 10.795 1.185 -3.751 1.00 93.38 90 THR A N 1
ATOM 680 C CA . THR A 1 90 ? 10.530 0.030 -2.876 1.00 93.38 90 THR A CA 1
ATOM 681 C C . THR A 1 90 ? 9.057 -0.352 -2.793 1.00 93.38 90 THR A C 1
ATOM 683 O O . THR A 1 90 ? 8.738 -1.358 -2.167 1.00 93.38 90 THR A O 1
ATOM 686 N N . VAL A 1 91 ? 8.151 0.441 -3.371 1.00 94.94 91 VAL A N 1
ATOM 687 C CA . VAL A 1 91 ? 6.702 0.224 -3.273 1.00 94.94 91 VAL A CA 1
ATOM 688 C C . VAL A 1 91 ? 6.041 0.598 -4.596 1.00 94.94 91 VAL A C 1
ATOM 690 O O . VAL A 1 91 ? 6.194 1.727 -5.050 1.00 94.94 91 VAL A O 1
ATOM 693 N N . GLY A 1 92 ? 5.264 -0.325 -5.167 1.00 94.25 92 GLY A N 1
ATOM 694 C CA . GLY A 1 92 ? 4.390 -0.061 -6.312 1.00 94.25 92 GLY A CA 1
ATOM 695 C C . GLY A 1 92 ? 5.116 0.237 -7.625 1.00 94.25 92 GLY A C 1
ATOM 696 O O . GLY A 1 92 ? 6.069 -0.447 -7.990 1.00 94.25 92 GLY A O 1
ATOM 697 N N . TYR A 1 93 ? 4.616 1.235 -8.355 1.00 94.38 93 TYR A N 1
ATOM 698 C CA . TYR A 1 93 ? 4.928 1.513 -9.759 1.00 94.38 93 TYR A CA 1
ATOM 699 C C . TYR A 1 93 ? 6.416 1.766 -10.044 1.00 94.38 93 TYR A C 1
ATOM 701 O O . TYR A 1 93 ? 6.924 1.298 -11.060 1.00 94.38 93 TYR A O 1
ATOM 709 N N . GLY A 1 94 ? 7.118 2.476 -9.156 1.00 92.06 94 GLY A N 1
ATOM 710 C CA . GLY A 1 94 ? 8.554 2.749 -9.289 1.00 92.06 94 GLY A CA 1
ATOM 711 C C . GLY A 1 94 ? 9.469 1.632 -8.771 1.00 92.06 94 GLY A C 1
ATOM 712 O O . GLY A 1 94 ? 10.688 1.805 -8.763 1.00 92.06 94 GLY A O 1
ATOM 713 N N . GLY A 1 95 ? 8.900 0.510 -8.317 1.00 93.88 95 GLY A N 1
ATOM 714 C CA . GLY A 1 95 ? 9.607 -0.563 -7.627 1.00 93.88 95 GLY A CA 1
ATOM 715 C C . GLY A 1 95 ? 10.768 -1.175 -8.416 1.00 93.88 95 GLY A C 1
ATOM 716 O O . GLY A 1 95 ? 10.745 -1.268 -9.645 1.00 93.88 95 GLY A O 1
ATOM 717 N N . PHE A 1 96 ? 11.791 -1.638 -7.697 1.00 94.81 96 PHE A N 1
ATOM 718 C CA . PHE A 1 96 ? 12.855 -2.433 -8.301 1.00 94.81 96 PHE A CA 1
ATOM 719 C C . PHE A 1 96 ? 12.328 -3.750 -8.872 1.00 94.81 96 PHE A C 1
ATOM 721 O O . PHE A 1 96 ? 11.450 -4.399 -8.305 1.00 94.81 96 PHE A O 1
ATOM 728 N N . LEU A 1 97 ? 12.920 -4.144 -9.996 1.00 96.19 97 LEU A N 1
ATOM 729 C CA . LEU A 1 97 ? 12.600 -5.383 -10.689 1.00 96.19 97 LEU A CA 1
ATOM 730 C C . LEU A 1 97 ? 13.281 -6.575 -10.014 1.00 96.19 97 LEU A C 1
ATOM 732 O O . LEU A 1 97 ? 14.328 -6.439 -9.372 1.00 96.19 97 LEU A O 1
ATOM 736 N N . ASP A 1 98 ? 12.710 -7.756 -10.214 1.00 95.94 98 ASP A N 1
ATOM 737 C CA . ASP A 1 98 ? 13.356 -9.011 -9.867 1.00 95.94 98 ASP A CA 1
ATOM 738 C C . ASP A 1 98 ? 14.561 -9.311 -10.784 1.00 95.94 98 ASP A C 1
ATOM 740 O O . ASP A 1 98 ? 14.898 -8.575 -11.718 1.00 95.94 98 ASP A O 1
ATOM 744 N N . ARG A 1 99 ? 15.234 -10.435 -10.519 1.00 97.25 99 ARG A N 1
ATOM 745 C CA . ARG A 1 99 ? 16.406 -10.884 -11.292 1.00 97.25 99 ARG A CA 1
ATOM 746 C C . ARG A 1 99 ? 16.115 -11.115 -12.784 1.00 97.25 99 ARG A C 1
ATOM 748 O O . ARG A 1 99 ? 17.050 -11.133 -13.578 1.00 97.25 99 ARG A O 1
ATOM 755 N N . ASP A 1 100 ? 14.852 -11.355 -13.129 1.00 97.12 100 ASP A N 1
ATOM 756 C CA . ASP A 1 100 ? 14.375 -11.676 -14.470 1.00 97.12 100 ASP A CA 1
ATOM 757 C C . ASP A 1 100 ? 13.810 -10.414 -15.167 1.00 97.12 100 ASP A C 1
ATOM 759 O O . ASP A 1 100 ? 13.321 -10.483 -16.297 1.00 97.12 100 ASP A O 1
ATOM 763 N N . GLY A 1 101 ? 13.925 -9.243 -14.522 1.00 96.25 101 GLY A N 1
ATOM 764 C CA . GLY A 1 101 ? 13.501 -7.950 -15.049 1.00 96.25 101 GLY A CA 1
ATOM 765 C C . GLY A 1 101 ? 11.999 -7.694 -14.930 1.00 96.25 101 GLY A C 1
ATOM 766 O O . GLY A 1 101 ? 11.466 -6.880 -15.685 1.00 96.25 101 GLY A O 1
ATOM 767 N N . ARG A 1 102 ? 11.302 -8.374 -14.015 1.00 97.06 102 ARG A N 1
ATOM 768 C CA . ARG A 1 102 ? 9.856 -8.226 -13.808 1.00 97.06 102 ARG A CA 1
ATOM 769 C C . ARG A 1 102 ? 9.546 -7.432 -12.551 1.00 97.06 102 ARG A C 1
ATOM 771 O O . ARG A 1 102 ? 10.181 -7.612 -11.515 1.00 97.06 102 ARG A O 1
ATOM 778 N N . LEU A 1 103 ? 8.542 -6.563 -12.639 1.00 96.19 103 LEU A N 1
ATOM 779 C CA . LEU A 1 103 ? 8.006 -5.861 -11.477 1.00 96.19 103 LEU A CA 1
ATOM 780 C C . LEU A 1 103 ? 6.895 -6.709 -10.863 1.00 96.19 103 LEU A C 1
ATOM 782 O O . LEU A 1 103 ? 5.769 -6.718 -11.360 1.00 96.19 103 LEU A O 1
ATOM 786 N N . THR A 1 104 ? 7.227 -7.409 -9.785 1.00 97.31 104 THR A N 1
ATOM 787 C CA . THR A 1 104 ? 6.290 -8.240 -9.028 1.00 97.31 104 THR A CA 1
ATOM 788 C C . THR A 1 104 ? 5.985 -7.590 -7.687 1.00 97.31 104 THR A C 1
ATOM 790 O O . THR A 1 104 ? 6.908 -7.244 -6.949 1.00 97.31 104 THR A O 1
ATOM 793 N N . LEU A 1 105 ? 4.704 -7.440 -7.361 1.00 97.69 105 LEU A N 1
ATOM 794 C CA . LEU A 1 105 ? 4.253 -6.733 -6.169 1.00 97.69 105 LEU A CA 1
ATOM 795 C C . LEU A 1 105 ? 3.479 -7.646 -5.216 1.00 97.69 105 LEU A C 1
ATOM 797 O O . LEU A 1 105 ? 2.660 -8.467 -5.638 1.00 97.69 105 LEU A O 1
ATOM 801 N N . ASP A 1 106 ? 3.700 -7.418 -3.922 1.00 97.94 106 ASP A N 1
ATOM 802 C CA . ASP A 1 106 ? 3.039 -8.111 -2.821 1.00 97.94 106 ASP A CA 1
ATOM 803 C C . ASP A 1 106 ? 2.279 -7.094 -1.965 1.00 97.94 106 ASP A C 1
ATOM 805 O O . ASP A 1 106 ? 2.803 -6.029 -1.632 1.00 97.94 106 ASP A O 1
ATOM 809 N N . ALA A 1 107 ? 1.049 -7.425 -1.578 1.00 98.06 107 ALA A N 1
ATOM 810 C CA . ALA A 1 107 ? 0.263 -6.599 -0.669 1.00 98.06 107 ALA A CA 1
ATOM 811 C C . ALA A 1 107 ? -0.702 -7.454 0.152 1.00 98.06 107 ALA A C 1
ATOM 813 O O . ALA A 1 107 ? -1.182 -8.494 -0.297 1.00 98.06 107 ALA A O 1
ATOM 814 N N . SER A 1 108 ? -1.016 -7.002 1.363 1.00 97.94 108 SER A N 1
ATOM 815 C CA . SER A 1 108 ? -2.052 -7.615 2.192 1.00 97.94 108 SER A CA 1
ATOM 816 C C . SER A 1 108 ? -2.778 -6.556 3.003 1.00 97.94 108 SER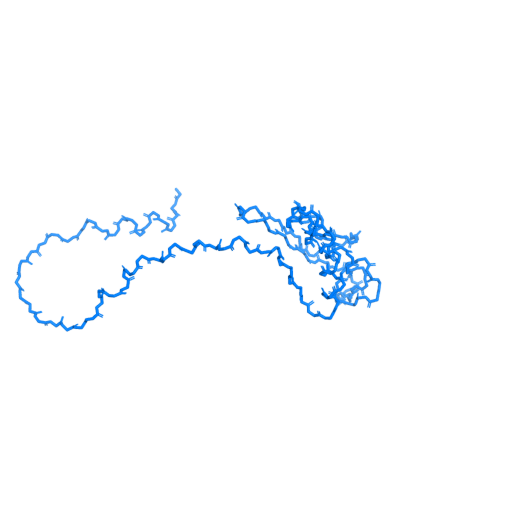 A C 1
ATOM 818 O O . SER A 1 108 ? -2.184 -5.547 3.387 1.00 97.94 108 SER A O 1
ATOM 820 N N . ILE A 1 109 ? -4.060 -6.791 3.259 1.00 98.19 109 ILE A N 1
ATOM 821 C CA . ILE A 1 109 ? -4.910 -5.892 4.030 1.00 98.19 109 ILE A CA 1
ATOM 822 C C . ILE A 1 109 ? -5.786 -6.696 4.989 1.00 98.19 109 ILE A C 1
ATOM 824 O O . ILE A 1 109 ? -6.184 -7.828 4.705 1.00 98.19 109 ILE A O 1
ATOM 828 N N . MET A 1 110 ? -6.063 -6.121 6.157 1.00 97.75 110 MET A N 1
ATOM 829 C CA . MET A 1 110 ? -6.835 -6.772 7.207 1.00 97.75 110 MET A CA 1
ATOM 830 C C . MET A 1 110 ? -7.742 -5.772 7.916 1.00 97.75 110 MET A C 1
ATOM 832 O O . MET A 1 110 ? -7.324 -4.671 8.272 1.00 97.75 110 MET A O 1
ATOM 836 N N . GLN A 1 111 ? -8.979 -6.192 8.158 1.00 95.44 111 GLN A N 1
ATOM 837 C CA . GLN A 1 111 ? -9.942 -5.499 8.999 1.00 95.44 111 GLN A CA 1
ATOM 838 C C . GLN A 1 111 ? -9.922 -6.076 10.426 1.00 95.44 111 GLN A C 1
ATOM 840 O O . GLN A 1 111 ? -9.533 -7.221 10.661 1.00 95.44 11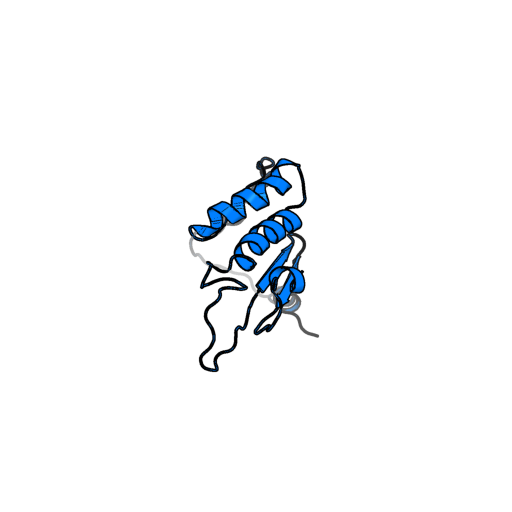1 GLN A O 1
ATOM 845 N N . GLY A 1 112 ? -10.372 -5.287 11.404 1.00 90.31 112 GLY A N 1
ATOM 846 C CA . GLY A 1 112 ? -10.398 -5.683 12.818 1.00 90.31 112 GLY A CA 1
ATOM 847 C C . GLY A 1 112 ? -11.356 -6.832 13.172 1.00 90.31 112 GLY A C 1
ATOM 848 O O . GLY A 1 112 ? -11.277 -7.351 14.280 1.00 90.31 112 GLY A O 1
ATOM 849 N N . ASP A 1 113 ? -12.238 -7.250 12.259 1.00 92.88 113 ASP A N 1
ATOM 850 C CA . ASP A 1 113 ? -13.172 -8.373 12.446 1.00 92.88 113 ASP A CA 1
ATOM 851 C C . ASP A 1 113 ? -12.597 -9.728 11.989 1.00 92.88 113 ASP A C 1
ATOM 853 O O . ASP A 1 113 ? -13.277 -10.754 12.052 1.00 92.88 113 ASP A O 1
ATOM 857 N N . GLY A 1 114 ? -11.337 -9.745 11.542 1.00 93.69 114 GLY A N 1
ATOM 858 C CA . GLY A 1 114 ? -10.657 -10.939 11.052 1.00 93.69 114 GLY A CA 1
ATOM 859 C C . GLY A 1 114 ? -10.791 -11.172 9.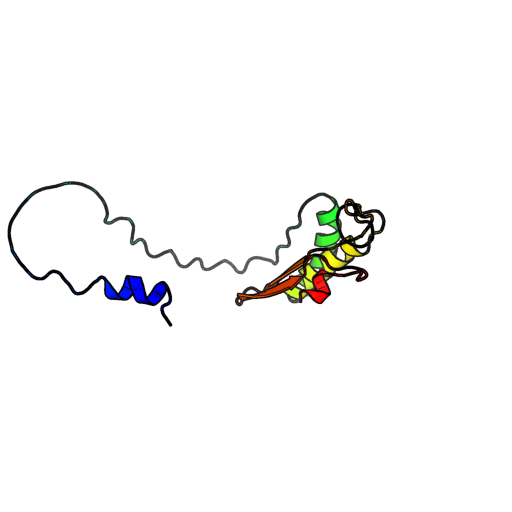548 1.00 93.69 114 GLY A C 1
ATOM 860 O O . GLY A 1 114 ? -10.182 -12.119 9.051 1.00 93.69 114 GLY A O 1
ATOM 861 N N . LYS A 1 115 ? -11.528 -10.330 8.807 1.00 96.62 115 LYS A N 1
ATOM 862 C CA . LYS A 1 115 ? -11.482 -10.349 7.340 1.00 96.62 115 LYS A CA 1
ATOM 863 C C . LYS A 1 115 ? -10.125 -9.855 6.855 1.00 96.62 115 LYS A C 1
ATOM 865 O O . LYS A 1 115 ? -9.619 -8.835 7.323 1.00 96.62 115 LYS A O 1
ATOM 870 N N . CYS A 1 116 ? -9.549 -10.567 5.901 1.00 97.19 116 CYS A N 1
ATOM 871 C CA . CYS A 1 116 ? -8.281 -10.209 5.291 1.00 97.19 116 CYS A CA 1
ATOM 872 C C . CYS A 1 116 ? -8.224 -10.679 3.840 1.00 97.19 116 CYS A C 1
ATOM 874 O O . CYS A 1 116 ? -8.952 -11.591 3.442 1.00 97.19 116 CYS A O 1
ATOM 876 N N . GLY A 1 117 ? -7.314 -10.079 3.086 1.00 98.25 117 GLY A N 1
ATOM 877 C CA . GLY A 1 117 ? -6.947 -10.528 1.756 1.00 98.25 117 GLY A CA 1
ATOM 878 C C . GLY A 1 117 ? -5.497 -10.176 1.451 1.00 98.25 117 GLY A C 1
ATOM 879 O O . GLY A 1 117 ? -4.868 -9.362 2.137 1.00 98.25 117 GLY A O 1
ATOM 880 N N . ALA A 1 118 ? -4.927 -10.884 0.483 1.00 97.88 118 ALA A N 1
ATOM 881 C CA . ALA A 1 118 ? -3.522 -10.771 0.132 1.00 97.88 118 ALA A CA 1
ATOM 882 C C . ALA A 1 118 ? -3.291 -11.166 -1.323 1.00 97.88 118 ALA A C 1
ATOM 884 O O . ALA A 1 118 ? -3.980 -12.030 -1.866 1.00 97.88 118 ALA A O 1
ATOM 885 N N . VAL A 1 119 ? -2.271 -10.559 -1.915 1.00 98.06 119 VAL A N 1
ATOM 886 C CA . VAL A 1 119 ? -1.744 -10.875 -3.239 1.00 98.06 119 VAL A CA 1
ATOM 887 C C . VAL A 1 119 ? -0.230 -11.002 -3.157 1.00 98.06 119 VAL A C 1
ATOM 889 O O . VAL A 1 119 ? 0.412 -10.365 -2.320 1.00 98.06 119 VAL A O 1
ATOM 892 N N . CYS A 1 120 ? 0.331 -11.843 -4.019 1.00 97.62 120 CYS A N 1
ATOM 893 C CA . CYS A 1 120 ? 1.764 -12.081 -4.095 1.00 97.62 120 CYS A CA 1
ATOM 894 C C . CYS A 1 120 ? 2.181 -12.281 -5.551 1.00 97.62 120 CYS A C 1
ATOM 896 O O . CYS A 1 120 ? 1.408 -12.838 -6.336 1.00 97.62 120 CYS A O 1
ATOM 898 N N . ALA A 1 121 ? 3.391 -11.840 -5.885 1.00 96.69 121 ALA A N 1
ATOM 899 C CA . ALA A 1 121 ? 3.995 -11.915 -7.207 1.00 96.69 121 ALA A CA 1
ATOM 900 C C . ALA A 1 121 ? 3.098 -11.341 -8.322 1.00 96.69 121 ALA A C 1
ATOM 902 O O . ALA A 1 121 ? 3.021 -11.887 -9.423 1.00 96.69 121 ALA A O 1
ATOM 903 N N . LEU A 1 122 ? 2.377 -10.258 -8.021 1.00 97.12 122 LEU A N 1
ATOM 904 C CA . LEU A 1 122 ? 1.411 -9.671 -8.938 1.00 97.12 122 LEU A CA 1
ATOM 905 C C . LEU A 1 122 ? 2.113 -8.724 -9.920 1.00 97.12 122 LEU A C 1
ATOM 907 O O . LEU A 1 122 ? 2.868 -7.847 -9.506 1.00 97.12 122 LEU A O 1
ATOM 911 N N . GLU A 1 123 ? 1.836 -8.875 -11.215 1.00 96.56 123 GLU A N 1
ATOM 912 C CA . GLU A 1 123 ? 2.403 -8.043 -12.284 1.00 96.56 123 GLU A CA 1
ATOM 913 C C . GLU A 1 123 ? 1.340 -7.107 -12.900 1.00 96.56 123 GLU A C 1
ATOM 915 O O . GLU A 1 123 ? 0.145 -7.404 -12.907 1.00 96.56 123 GLU A O 1
ATOM 920 N N . HIS A 1 124 ? 1.784 -5.978 -13.461 1.00 95.75 124 HIS A N 1
ATOM 921 C CA . HIS A 1 124 ? 0.979 -5.059 -14.288 1.00 95.75 124 HIS A CA 1
ATOM 922 C C . HIS A 1 124 ? -0.241 -4.388 -13.626 1.00 95.75 124 HIS A C 1
ATOM 924 O O . HIS A 1 124 ? -1.080 -3.826 -14.332 1.00 95.75 124 HIS A O 1
ATOM 930 N N . ILE A 1 125 ? -0.332 -4.372 -12.294 1.00 96.56 125 ILE A N 1
ATOM 931 C CA . ILE A 1 125 ? -1.348 -3.596 -11.570 1.00 96.56 125 ILE A CA 1
ATOM 932 C C . ILE A 1 125 ? -0.670 -2.545 -10.702 1.00 96.56 125 ILE A C 1
ATOM 934 O O . ILE A 1 125 ? 0.198 -2.852 -9.892 1.00 96.56 125 ILE A O 1
ATOM 938 N N . MET A 1 126 ? -1.111 -1.298 -10.860 1.00 95.31 126 MET A N 1
ATOM 939 C CA . MET A 1 126 ? -0.563 -0.153 -10.131 1.00 95.31 126 MET A CA 1
ATOM 940 C C . MET A 1 126 ? -0.818 -0.231 -8.620 1.00 95.31 126 MET A C 1
ATOM 942 O O . MET A 1 126 ? 0.028 0.191 -7.843 1.00 95.31 126 MET A O 1
ATOM 946 N N . HIS A 1 127 ? -1.971 -0.772 -8.213 1.00 97.81 127 HIS A N 1
ATOM 947 C CA . HIS A 1 127 ? -2.421 -0.786 -6.819 1.00 97.81 127 HIS A CA 1
ATOM 948 C C . HIS A 1 127 ? -2.680 -2.203 -6.301 1.00 97.81 127 HIS A C 1
ATOM 950 O O . HIS A 1 127 ? -3.839 -2.633 -6.262 1.00 97.81 127 HIS A O 1
ATOM 956 N N . PRO A 1 128 ? -1.637 -2.958 -5.915 1.00 97.75 128 PRO A N 1
ATOM 957 C CA . PRO A 1 128 ? -1.805 -4.299 -5.365 1.00 97.75 128 PRO A CA 1
ATOM 958 C C . PRO A 1 128 ? -2.619 -4.297 -4.059 1.00 97.75 128 PRO A C 1
ATOM 960 O O . PRO A 1 128 ? -3.380 -5.240 -3.840 1.00 97.75 128 PRO A O 1
ATOM 963 N N . ILE A 1 129 ? -2.561 -3.239 -3.231 1.00 98.12 129 ILE A N 1
ATOM 964 C CA . ILE A 1 129 ? -3.363 -3.162 -1.995 1.00 98.12 129 ILE A CA 1
ATOM 965 C C . ILE A 1 129 ? -4.873 -3.198 -2.255 1.00 98.12 129 ILE A C 1
ATOM 967 O O . ILE A 1 129 ? -5.616 -3.811 -1.492 1.00 98.12 129 ILE A O 1
ATOM 971 N N . SER A 1 130 ? -5.326 -2.599 -3.358 1.00 98.00 130 SER A N 1
ATOM 972 C CA . SER A 1 130 ? -6.739 -2.603 -3.745 1.00 98.00 130 SER A CA 1
ATOM 973 C C . SER A 1 130 ? -7.184 -3.933 -4.343 1.00 98.00 130 SER A C 1
ATOM 975 O O . SER A 1 130 ? -8.366 -4.239 -4.296 1.00 98.00 130 SER A O 1
ATOM 977 N N . VAL A 1 131 ? -6.264 -4.727 -4.899 1.00 97.88 131 VAL A N 1
ATOM 978 C CA . VAL A 1 131 ? -6.569 -6.105 -5.324 1.00 97.88 131 VAL A CA 1
ATOM 979 C C . VAL A 1 131 ? -6.665 -7.031 -4.113 1.00 97.88 131 VAL A C 1
ATOM 981 O O . VAL A 1 131 ? -7.450 -7.972 -4.115 1.00 97.88 131 VAL A O 1
ATOM 984 N N . ALA A 1 132 ? -5.865 -6.773 -3.076 1.00 97.81 132 ALA A N 1
ATOM 985 C CA . ALA A 1 132 ? -5.901 -7.539 -1.837 1.00 97.81 132 ALA A CA 1
ATOM 986 C C . ALA A 1 132 ? -7.158 -7.277 -0.989 1.00 97.81 132 ALA A C 1
ATOM 988 O O . ALA A 1 132 ? -7.440 -8.072 -0.096 1.00 97.81 132 ALA A O 1
ATOM 989 N N . ARG A 1 133 ? -7.871 -6.173 -1.225 1.00 95.62 133 ARG A N 1
ATOM 990 C CA . ARG A 1 133 ? -9.075 -5.774 -0.486 1.00 95.62 133 ARG A CA 1
ATOM 991 C C . ARG A 1 133 ? -10.331 -6.465 -1.014 1.00 95.62 133 ARG A C 1
ATOM 993 O O . ARG A 1 133 ? -11.146 -6.871 -0.154 1.00 95.62 133 ARG A O 1
#

Secondary structure (DSSP, 8-state):
---THHHHTTSSS---------------SSS------------------SSSTHHHHHHHHHHHHTTT--HHHHHHHHHHHHHT-TT-SSSGGGPPP-TTS---EEEEEE-TTS-EEEEEEE-S-S-HHHHH-

pLDDT: mean 81.01, std 22.08, range [34.25, 98.25]

Foldseek 3Di:
DDDPVVVVVPPPDDDDDDDDDDDDDDDDPPPPPPPPPCPPPPDQDDDDDDDDLLVQLRVQLCVQSVVVHDNQVSNQRSLLVLLQDLVNCPHHDVHDADPVRFDFDKEKGADPVGDIFIDTRDGDDSRRNVVRD

Radius of gyration: 24.82 Å; chains: 1; bounding box: 31×55×67 Å

Sequence (133 aa):
MWTRRNFLSRLLPGVTLGAAASSKLLLFDSCLRPKGDLESEVGKPVVLATWRHGFEASQKAWETLGQGGQALDAVEQGVRLVEADPSSQTVGYGGFLDRDGRLTLDASIMQGDGKCGAVCALEHIMHPISVAR